Protein AF-A0A5K8AAZ0-F1 (afdb_monomer_lite)

Foldseek 3Di:
DDDPALEEEDEELADDDPVVVVVCVPDSHHYHYQYNVNVVVVCVVVVNPDDDPDDDDDDDDDVVVVD

pLDDT: mean 91.6, std 11.57, range [39.5, 98.12]

Structure (mmCIF, N/CA/C/O backbone):
data_AF-A0A5K8AAZ0-F1
#
_entry.id   AF-A0A5K8AAZ0-F1
#
loop_
_atom_site.group_PDB
_atom_site.id
_atom_site.type_symbol
_atom_site.label_atom_id
_atom_site.label_alt_id
_atom_site.label_comp_id
_atom_site.label_asym_id
_atom_site.label_entity_id
_atom_site.label_seq_id
_atom_site.pdbx_PDB_ins_code
_atom_site.Cartn_x
_atom_site.Cartn_y
_atom_site.Cartn_z
_atom_site.occupancy
_atom_site.B_iso_or_equiv
_atom_site.auth_seq_id
_atom_site.auth_comp_id
_atom_site.auth_asym_id
_atom_site.auth_atom_id
_atom_site.pdbx_PDB_model_num
ATOM 1 N N . MET A 1 1 ? -0.532 8.875 -34.965 1.00 39.50 1 MET A N 1
ATOM 2 C CA . MET A 1 1 ? 0.573 8.360 -34.128 1.00 39.50 1 MET A CA 1
ATOM 3 C C . MET A 1 1 ? 0.304 8.789 -32.697 1.00 39.50 1 MET A C 1
ATOM 5 O O . MET A 1 1 ? 0.221 9.985 -32.449 1.00 39.50 1 MET A O 1
ATOM 9 N N . GLY A 1 2 ? 0.002 7.841 -31.805 1.00 50.12 2 GLY A N 1
ATOM 10 C CA . GLY A 1 2 ? -0.377 8.143 -30.421 1.00 50.12 2 GLY A CA 1
ATOM 11 C C . GLY A 1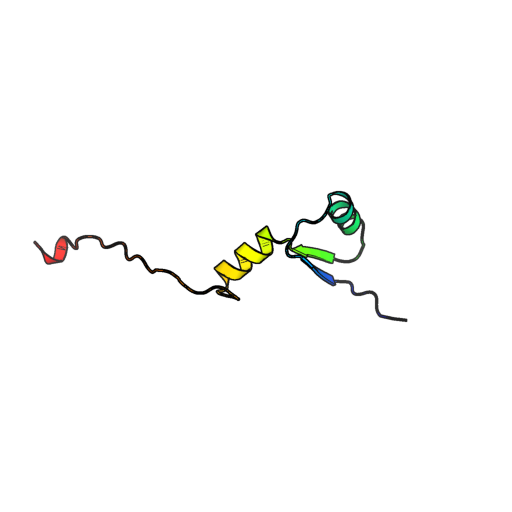 2 ? 0.786 8.783 -29.669 1.00 50.12 2 GLY A C 1
ATOM 12 O O . GLY A 1 2 ? 1.923 8.342 -29.812 1.00 50.12 2 GLY A O 1
ATOM 13 N N . LYS A 1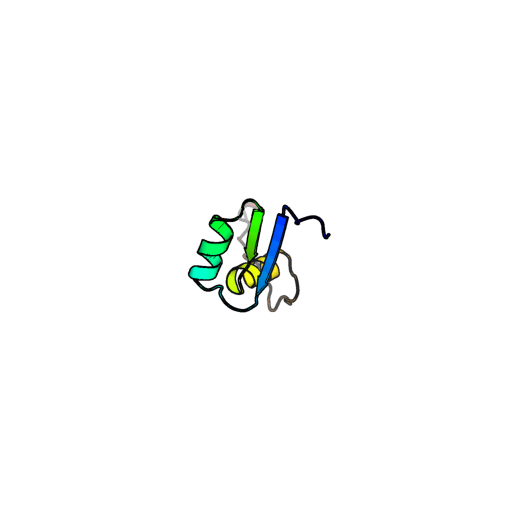 3 ? 0.519 9.844 -28.900 1.00 58.88 3 LYS A N 1
ATOM 14 C CA . LYS A 1 3 ? 1.514 10.442 -28.002 1.00 58.88 3 LYS A CA 1
ATOM 15 C C . LYS A 1 3 ? 2.011 9.343 -27.061 1.00 58.88 3 LYS A C 1
ATOM 17 O O . LYS A 1 3 ? 1.208 8.821 -26.293 1.00 58.88 3 LYS A O 1
ATOM 22 N N . ALA A 1 4 ? 3.295 8.990 -27.125 1.00 62.28 4 ALA A N 1
ATOM 23 C CA . ALA A 1 4 ? 3.894 8.090 -26.146 1.00 62.28 4 ALA A CA 1
ATOM 24 C C . ALA A 1 4 ? 3.652 8.681 -24.749 1.00 62.28 4 ALA A C 1
ATOM 26 O O . ALA A 1 4 ? 4.091 9.797 -24.449 1.00 62.28 4 ALA A O 1
ATOM 27 N N . ALA A 1 5 ? 2.863 7.986 -23.930 1.00 68.31 5 ALA A N 1
ATOM 28 C CA . ALA A 1 5 ? 2.541 8.445 -22.592 1.00 68.31 5 ALA A CA 1
ATOM 29 C C . ALA A 1 5 ? 3.821 8.394 -21.750 1.00 68.31 5 ALA A C 1
ATOM 31 O O . ALA A 1 5 ? 4.363 7.327 -21.487 1.00 68.31 5 ALA A O 1
ATOM 32 N N . LYS A 1 6 ? 4.314 9.561 -21.324 1.00 85.00 6 LYS A N 1
ATOM 33 C CA . LYS A 1 6 ? 5.526 9.666 -20.493 1.00 85.00 6 LYS A CA 1
ATOM 34 C C . LYS A 1 6 ? 5.329 9.153 -19.060 1.00 85.00 6 LYS A C 1
ATOM 36 O O . LYS A 1 6 ? 6.289 9.105 -18.296 1.00 85.00 6 LYS A O 1
ATOM 41 N N . LYS A 1 7 ? 4.089 8.840 -18.675 1.00 92.50 7 LYS A N 1
ATOM 42 C CA . LYS A 1 7 ? 3.708 8.316 -17.361 1.00 92.50 7 LYS A CA 1
ATOM 43 C C . LYS A 1 7 ? 2.617 7.263 -17.533 1.00 92.50 7 LYS A C 1
ATOM 45 O O . LYS A 1 7 ? 1.694 7.488 -18.314 1.00 92.50 7 LYS A O 1
ATOM 50 N N . GLY A 1 8 ? 2.706 6.166 -16.791 1.00 93.12 8 GLY A N 1
ATOM 51 C CA . GLY A 1 8 ? 1.710 5.095 -16.799 1.00 93.12 8 GLY A CA 1
ATOM 52 C C . GLY A 1 8 ? 1.680 4.342 -15.474 1.00 93.12 8 GLY A C 1
ATOM 53 O O . GLY A 1 8 ? 2.677 4.309 -14.754 1.00 93.12 8 GLY A O 1
ATOM 54 N N . ILE A 1 9 ? 0.527 3.759 -15.154 1.00 95.75 9 ILE A N 1
ATOM 55 C CA . ILE A 1 9 ? 0.347 2.875 -14.000 1.00 95.75 9 ILE A CA 1
ATOM 56 C C . ILE A 1 9 ? -0.222 1.563 -14.528 1.00 95.75 9 ILE A C 1
ATOM 58 O O . ILE A 1 9 ? -1.212 1.582 -15.259 1.00 95.75 9 ILE A O 1
ATOM 62 N N . PHE A 1 10 ? 0.395 0.447 -14.156 1.00 96.19 10 PHE A N 1
ATOM 63 C CA . PHE A 1 10 ? -0.149 -0.888 -14.385 1.00 96.19 10 PHE A CA 1
ATOM 64 C C . PHE A 1 10 ? -0.543 -1.508 -13.051 1.00 96.19 10 PHE A C 1
ATOM 66 O O . PHE A 1 10 ? 0.222 -1.466 -12.090 1.00 96.19 10 PHE A O 1
ATOM 73 N N . LEU A 1 11 ? -1.745 -2.078 -13.024 1.00 96.81 11 LEU A N 1
ATOM 74 C CA . LEU A 1 11 ? -2.354 -2.717 -11.864 1.00 96.81 11 LEU A CA 1
ATOM 75 C C . LEU A 1 11 ? -2.585 -4.193 -12.188 1.00 96.81 11 LEU A C 1
ATOM 77 O O . LEU A 1 11 ? -3.061 -4.513 -13.279 1.00 96.81 11 LEU A O 1
ATOM 81 N N . THR A 1 12 ? -2.290 -5.081 -11.247 1.00 96.56 12 THR A N 1
ATOM 82 C CA . THR A 1 12 ? -2.683 -6.494 -11.316 1.00 96.56 12 THR A CA 1
ATOM 83 C C . THR A 1 12 ? -3.078 -6.992 -9.929 1.00 96.56 12 THR A C 1
ATOM 85 O O . THR A 1 12 ? -2.628 -6.460 -8.920 1.00 96.56 12 THR A O 1
ATOM 88 N N . THR A 1 13 ? -3.918 -8.022 -9.868 1.00 95.75 13 THR A N 1
ATOM 89 C CA . THR A 1 13 ? -4.239 -8.742 -8.626 1.00 95.75 13 THR A CA 1
ATOM 90 C C . THR A 1 13 ? -3.220 -9.842 -8.306 1.00 95.75 13 THR A C 1
ATOM 92 O O . THR A 1 13 ? -3.305 -10.471 -7.256 1.00 95.75 13 THR A O 1
ATOM 95 N N . SER A 1 14 ? -2.277 -10.111 -9.216 1.00 97.44 14 SER A N 1
ATOM 96 C CA . SER A 1 14 ? -1.172 -11.062 -9.047 1.00 97.44 14 SER A CA 1
ATOM 97 C C . SER A 1 14 ? 0.144 -10.336 -8.742 1.00 97.44 14 SER A C 1
ATOM 99 O O . SER A 1 14 ? 0.145 -9.162 -8.392 1.00 97.44 14 SER A O 1
ATOM 101 N N . ARG A 1 15 ? 1.281 -11.017 -8.903 1.00 98.06 15 ARG A N 1
ATOM 102 C CA . ARG A 1 15 ? 2.607 -10.384 -8.932 1.00 98.06 15 ARG A CA 1
ATOM 103 C C . ARG A 1 15 ? 3.045 -10.109 -10.369 1.00 98.06 15 ARG A C 1
ATOM 105 O O . ARG A 1 15 ? 2.588 -10.794 -11.290 1.00 98.06 15 ARG A O 1
ATOM 112 N N . PHE A 1 16 ? 3.924 -9.128 -10.549 1.00 97.94 16 PHE A N 1
ATOM 113 C CA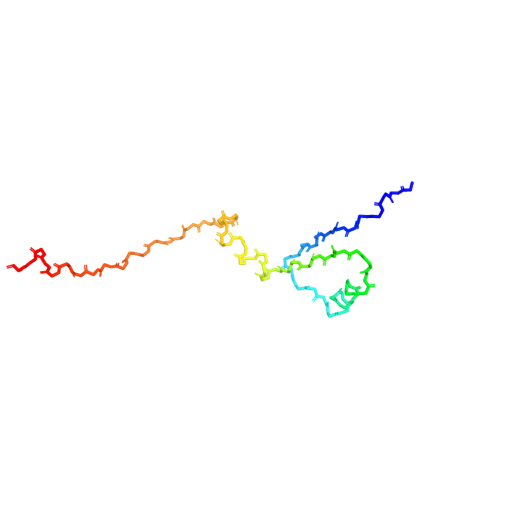 . PHE A 1 16 ? 4.698 -8.983 -11.781 1.00 97.94 16 PHE A CA 1
ATOM 114 C C . PHE A 1 16 ? 5.866 -9.975 -11.778 1.00 97.94 16 PHE A C 1
ATOM 116 O O . PHE A 1 16 ? 6.308 -10.424 -10.721 1.00 97.94 16 PHE A O 1
ATOM 123 N N . SER A 1 17 ? 6.344 -10.355 -12.964 1.00 97.94 17 SER A N 1
ATOM 124 C CA . SER A 1 17 ? 7.585 -11.123 -13.064 1.00 97.94 17 SER A CA 1
ATOM 125 C C . SER A 1 17 ? 8.790 -10.198 -12.896 1.00 97.94 17 SER A C 1
ATOM 127 O O . SER A 1 17 ? 8.693 -8.990 -13.131 1.00 97.94 17 SER A O 1
ATOM 129 N N . HIS A 1 18 ? 9.942 -10.766 -12.541 1.00 97.50 18 HIS A N 1
ATOM 130 C CA . HIS A 1 18 ? 11.176 -9.995 -12.402 1.00 97.50 18 HIS A CA 1
ATOM 131 C C . HIS A 1 18 ? 11.566 -9.301 -13.717 1.00 97.50 18 HIS A C 1
ATOM 133 O O . HIS A 1 18 ? 11.951 -8.136 -13.730 1.00 97.50 18 HIS A O 1
ATOM 139 N N . GLU A 1 19 ? 11.363 -9.979 -14.847 1.00 97.38 19 GLU A N 1
ATOM 140 C CA . GLU A 1 19 ? 11.626 -9.440 -16.180 1.00 97.38 19 GLU A CA 1
ATOM 141 C C . GLU A 1 19 ? 10.733 -8.236 -16.495 1.00 97.38 19 GLU A C 1
ATOM 143 O O . GLU A 1 19 ? 11.180 -7.295 -17.146 1.00 97.38 19 GLU A O 1
ATOM 148 N N . ALA A 1 20 ? 9.478 -8.239 -16.033 1.00 95.00 20 ALA A N 1
ATOM 149 C CA . ALA A 1 20 ? 8.569 -7.112 -16.218 1.00 95.00 20 ALA A CA 1
ATOM 150 C C . ALA A 1 20 ? 9.001 -5.894 -15.387 1.00 95.00 20 ALA A C 1
ATOM 152 O O . ALA A 1 20 ? 8.965 -4.765 -15.881 1.00 95.00 20 ALA A O 1
ATOM 153 N N . GLU A 1 21 ? 9.446 -6.117 -14.150 1.00 95.88 21 GLU A N 1
ATOM 154 C CA . GLU A 1 21 ? 9.999 -5.066 -13.292 1.00 95.88 21 GLU A CA 1
ATOM 155 C C . GLU A 1 21 ? 11.292 -4.478 -13.862 1.00 95.88 21 GLU A C 1
ATOM 157 O O . GLU A 1 21 ? 11.493 -3.265 -13.834 1.00 95.88 21 GLU A O 1
ATOM 162 N N . ASP A 1 22 ? 12.170 -5.315 -14.406 1.00 96.56 22 ASP A N 1
ATOM 163 C CA . ASP A 1 22 ? 13.413 -4.858 -15.022 1.00 96.56 22 ASP A CA 1
ATOM 164 C C . ASP A 1 22 ? 13.168 -4.140 -16.346 1.00 96.56 22 ASP A C 1
ATOM 166 O O . ASP A 1 22 ? 13.782 -3.104 -16.611 1.00 96.56 22 ASP A O 1
ATOM 170 N N . TYR A 1 23 ? 12.213 -4.622 -17.143 1.00 94.31 23 TYR A N 1
ATOM 171 C CA . TYR A 1 23 ? 11.818 -3.977 -18.390 1.00 94.31 23 TYR A CA 1
ATOM 172 C C . TYR A 1 23 ? 11.398 -2.521 -18.163 1.00 94.31 23 TYR A C 1
ATOM 174 O O . TYR A 1 23 ? 11.865 -1.630 -18.874 1.00 94.31 23 TYR A O 1
ATOM 182 N N . VAL A 1 24 ? 10.570 -2.247 -17.146 1.00 93.50 24 VAL A N 1
ATOM 183 C CA . VAL A 1 24 ? 10.095 -0.878 -16.883 1.00 93.50 24 VAL A CA 1
ATOM 184 C C . VAL A 1 24 ? 11.188 0.063 -16.377 1.00 93.50 24 VAL A C 1
ATOM 186 O O . VAL A 1 24 ? 11.089 1.264 -16.618 1.00 93.50 24 VAL A O 1
ATOM 189 N N . LYS A 1 25 ? 12.251 -0.448 -15.738 1.00 91.56 25 LYS A N 1
ATOM 190 C CA . LYS A 1 25 ? 13.404 0.367 -15.303 1.00 91.56 25 LYS A CA 1
ATOM 191 C C . LYS A 1 25 ? 14.196 0.933 -16.484 1.00 91.56 25 LYS A C 1
ATOM 193 O O . LYS A 1 25 ? 14.827 1.975 -16.340 1.00 91.56 25 LYS A O 1
ATOM 198 N N . GLY A 1 26 ? 14.173 0.253 -17.632 1.00 90.00 26 GLY A N 1
ATOM 199 C CA . GLY A 1 26 ? 14.883 0.664 -18.847 1.00 90.00 26 GLY A CA 1
ATOM 200 C C . GLY A 1 26 ? 14.121 1.650 -19.737 1.00 90.00 26 GLY A C 1
ATOM 201 O O . GLY A 1 26 ? 14.667 2.110 -20.739 1.00 90.00 26 GLY A O 1
ATOM 202 N N . LEU A 1 27 ? 12.863 1.966 -19.416 1.00 89.62 27 LEU A N 1
ATOM 203 C CA . LEU A 1 27 ? 12.046 2.873 -20.217 1.00 89.62 27 LEU A CA 1
ATOM 204 C C . LEU A 1 27 ? 12.322 4.339 -19.862 1.00 89.62 27 LEU A C 1
ATOM 206 O O . LEU A 1 27 ? 12.419 4.707 -18.697 1.00 89.62 27 LEU A O 1
ATOM 210 N N . ASP A 1 28 ? 12.323 5.208 -20.876 1.00 90.19 28 ASP A N 1
ATOM 211 C CA . ASP A 1 28 ? 12.335 6.671 -20.685 1.00 90.19 28 ASP A CA 1
ATOM 212 C C . ASP A 1 28 ? 10.996 7.196 -20.108 1.00 90.19 28 ASP A C 1
ATOM 214 O O . ASP A 1 28 ? 10.874 8.324 -19.630 1.00 90.19 28 ASP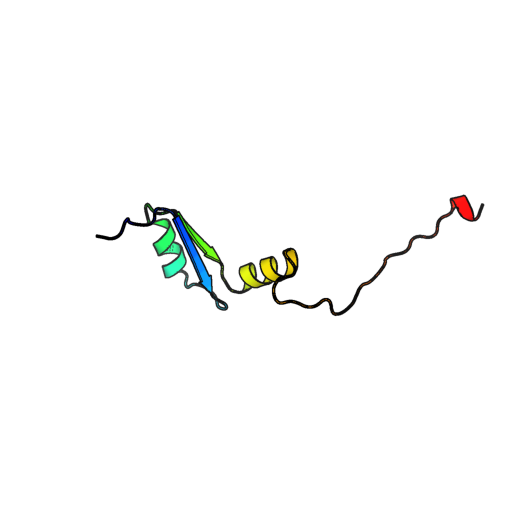 A O 1
ATOM 218 N N . ALA A 1 29 ? 9.951 6.363 -20.132 1.00 89.50 29 ALA A N 1
ATOM 219 C CA . ALA A 1 29 ? 8.663 6.656 -19.518 1.00 89.50 29 ALA A CA 1
ATOM 220 C C . ALA A 1 29 ? 8.649 6.262 -18.033 1.00 89.50 29 ALA A C 1
ATOM 222 O O . ALA A 1 29 ? 9.092 5.181 -17.656 1.00 89.50 29 ALA A O 1
ATOM 223 N N . LYS A 1 30 ? 8.033 7.096 -17.185 1.00 92.00 30 LYS A N 1
ATOM 224 C CA . LYS A 1 30 ? 7.823 6.775 -15.768 1.00 92.00 30 LYS A CA 1
ATOM 225 C C . LYS A 1 30 ? 6.644 5.816 -15.613 1.00 92.00 30 LYS A C 1
ATOM 227 O O . LYS A 1 30 ? 5.492 6.253 -15.551 1.00 92.00 30 LYS A O 1
ATOM 232 N N . ILE A 1 31 ? 6.938 4.526 -15.535 1.00 94.38 31 ILE A N 1
ATOM 233 C CA . ILE A 1 31 ? 5.941 3.481 -15.301 1.00 94.38 31 ILE A CA 1
ATOM 234 C C . ILE A 1 31 ? 5.967 3.058 -13.832 1.00 94.38 31 ILE A C 1
ATOM 236 O O . ILE A 1 31 ? 7.028 2.773 -13.284 1.00 94.38 31 ILE A O 1
ATOM 240 N N . ILE A 1 32 ? 4.797 3.036 -13.194 1.00 95.69 32 ILE A N 1
ATOM 241 C CA . ILE A 1 32 ? 4.610 2.492 -11.846 1.00 95.69 32 ILE A CA 1
ATOM 242 C C . ILE A 1 32 ? 3.870 1.163 -11.960 1.00 95.69 32 ILE A C 1
ATOM 244 O O . ILE A 1 32 ? 2.824 1.083 -12.607 1.00 95.69 32 ILE A O 1
ATOM 248 N N . LEU A 1 33 ? 4.419 0.136 -11.322 1.00 97.19 33 LEU A N 1
ATOM 249 C CA . LEU A 1 33 ? 3.795 -1.172 -11.181 1.00 97.19 33 LEU A CA 1
ATOM 250 C C . LEU A 1 33 ? 3.169 -1.261 -9.786 1.00 97.19 33 LEU A C 1
ATOM 252 O O . LEU A 1 33 ? 3.835 -0.966 -8.796 1.00 97.19 33 LEU A O 1
ATOM 256 N N . ILE A 1 34 ? 1.890 -1.621 -9.717 1.00 98.00 34 ILE A N 1
ATOM 257 C CA . ILE A 1 34 ? 1.169 -1.898 -8.471 1.00 98.00 34 ILE A CA 1
ATOM 258 C C . ILE A 1 34 ? 0.647 -3.328 -8.575 1.00 98.00 34 ILE A C 1
ATOM 260 O O . ILE A 1 34 ? -0.214 -3.628 -9.405 1.00 98.00 34 ILE A O 1
ATOM 264 N N . ASP A 1 35 ? 1.229 -4.216 -7.782 1.00 98.12 35 ASP A N 1
ATOM 265 C CA . ASP A 1 35 ? 0.850 -5.621 -7.726 1.00 98.12 35 ASP A CA 1
ATOM 266 C C . ASP A 1 35 ? -0.290 -5.859 -6.725 1.00 98.12 35 ASP A C 1
ATOM 268 O O . ASP A 1 35 ? -0.794 -4.924 -6.100 1.00 98.12 35 ASP A O 1
ATOM 272 N N . GLY A 1 36 ? -0.718 -7.113 -6.586 1.00 97.94 36 GLY A N 1
ATOM 273 C CA . GLY A 1 36 ? -1.867 -7.470 -5.758 1.00 97.94 36 GLY A CA 1
ATOM 274 C C . GLY A 1 36 ? -1.688 -7.137 -4.277 1.00 97.94 36 GLY A C 1
ATOM 275 O O . GLY A 1 36 ? -2.646 -6.703 -3.642 1.00 97.94 36 GLY A O 1
ATOM 276 N N . GLU A 1 37 ? -0.477 -7.292 -3.732 1.00 98.12 37 GLU A N 1
ATOM 277 C CA . GLU A 1 37 ? -0.192 -6.961 -2.329 1.00 98.12 37 GLU A CA 1
ATOM 278 C C . GLU A 1 37 ? -0.271 -5.454 -2.108 1.00 98.12 37 GLU A C 1
ATOM 280 O O . GLU A 1 37 ? -1.043 -4.999 -1.260 1.00 98.12 37 GLU A O 1
ATOM 285 N N . ARG A 1 38 ? 0.425 -4.661 -2.933 1.00 97.94 38 ARG A N 1
ATOM 286 C CA . ARG A 1 38 ? 0.365 -3.202 -2.810 1.00 97.94 38 ARG A CA 1
ATOM 287 C C . ARG A 1 38 ? -1.033 -2.662 -3.100 1.00 97.94 38 ARG A C 1
ATOM 289 O O . ARG A 1 38 ? -1.461 -1.699 -2.467 1.00 97.94 38 ARG A O 1
ATOM 296 N N . LEU A 1 39 ? -1.757 -3.264 -4.041 1.00 97.75 39 LEU A N 1
ATOM 297 C CA . LEU A 1 39 ? -3.144 -2.911 -4.329 1.00 97.75 39 LEU A CA 1
ATOM 298 C C . LEU A 1 39 ? -4.041 -3.157 -3.111 1.00 97.75 39 LEU A C 1
ATOM 300 O O . LEU A 1 39 ? -4.814 -2.272 -2.754 1.00 97.75 39 LEU A O 1
ATOM 304 N N . ALA A 1 40 ? -3.915 -4.310 -2.451 1.00 97.56 40 ALA A N 1
ATOM 305 C CA . ALA A 1 40 ? -4.696 -4.636 -1.261 1.00 97.56 40 ALA A CA 1
ATOM 306 C C . ALA A 1 40 ? -4.385 -3.697 -0.084 1.00 97.56 40 ALA A C 1
ATOM 308 O O . ALA A 1 40 ? -5.305 -3.238 0.590 1.00 97.56 40 ALA A O 1
ATOM 309 N N . GLU A 1 41 ? -3.114 -3.347 0.135 1.00 98.06 41 GLU A N 1
ATOM 310 C CA . GLU A 1 41 ? -2.733 -2.343 1.138 1.00 98.06 41 GLU A CA 1
ATOM 311 C C . GLU A 1 41 ? -3.419 -1.000 0.878 1.00 98.06 41 GLU A C 1
ATOM 313 O O . GLU A 1 41 ? -4.016 -0.426 1.786 1.00 98.06 41 GLU A O 1
ATOM 318 N N . LEU A 1 42 ? -3.380 -0.522 -0.370 1.00 97.38 42 LEU A N 1
ATOM 319 C CA . LEU A 1 42 ? -4.021 0.733 -0.769 1.00 97.38 42 LEU A CA 1
ATOM 320 C C . LEU A 1 42 ? -5.546 0.663 -0.613 1.00 97.38 42 LEU A C 1
ATOM 322 O O . LEU A 1 42 ? -6.169 1.635 -0.193 1.00 97.38 42 LEU A O 1
ATOM 326 N N . MET A 1 43 ? -6.155 -0.480 -0.934 1.00 97.44 43 MET A N 1
ATOM 327 C CA . MET A 1 43 ? -7.585 -0.717 -0.730 1.00 97.44 43 MET A CA 1
ATOM 328 C C . MET A 1 43 ? -7.971 -0.584 0.745 1.00 97.44 43 MET A C 1
ATOM 330 O O . MET A 1 43 ? -8.961 0.075 1.053 1.00 97.44 43 MET A O 1
ATOM 334 N N . VAL A 1 44 ? -7.176 -1.149 1.657 1.00 97.19 44 VAL A N 1
ATOM 335 C CA . VAL A 1 44 ? -7.403 -1.020 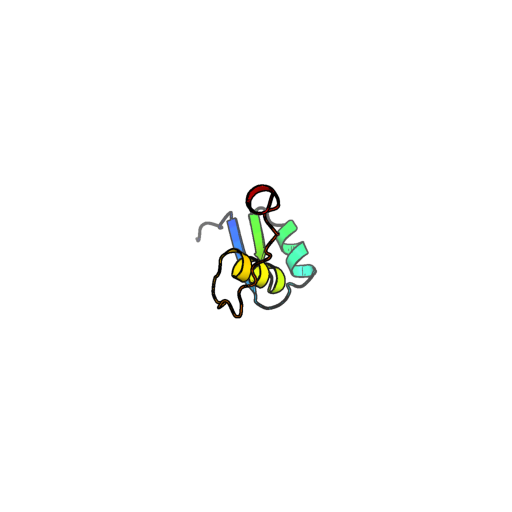3.104 1.00 97.19 44 VAL A CA 1
ATOM 336 C C . VAL A 1 44 ? -7.150 0.413 3.578 1.00 97.19 44 VAL A C 1
ATOM 338 O O . VAL A 1 44 ? -7.994 0.978 4.266 1.00 97.19 44 VAL A O 1
ATOM 341 N N . GLU A 1 45 ? -6.034 1.026 3.177 1.00 97.56 45 GLU A N 1
ATOM 342 C CA . GLU A 1 45 ? -5.650 2.391 3.569 1.00 97.56 45 GLU A CA 1
ATOM 343 C C . GLU A 1 45 ? -6.722 3.423 3.189 1.00 97.56 45 GLU A C 1
ATOM 345 O O . GLU A 1 45 ? -7.065 4.296 3.987 1.00 97.56 45 GLU A O 1
ATOM 350 N N . TYR A 1 46 ? -7.290 3.296 1.987 1.00 97.56 46 TYR A N 1
ATOM 351 C CA . TYR A 1 46 ? -8.283 4.232 1.458 1.00 97.56 46 TYR A CA 1
ATOM 352 C C . TYR A 1 46 ? -9.731 3.740 1.561 1.00 97.56 46 TYR A C 1
ATOM 354 O O . TYR A 1 46 ? -10.625 4.413 1.051 1.00 97.56 46 TYR A O 1
ATOM 362 N N . ASN A 1 47 ? -9.985 2.615 2.238 1.00 96.88 47 ASN A N 1
ATOM 363 C CA . ASN A 1 47 ? -11.316 2.007 2.384 1.00 96.88 47 ASN A CA 1
ATOM 364 C C . ASN A 1 47 ? -12.034 1.773 1.036 1.00 96.88 47 ASN A C 1
ATOM 366 O O . ASN A 1 47 ? -13.219 2.063 0.879 1.00 96.88 47 ASN A O 1
ATOM 370 N N . VAL A 1 48 ? -11.310 1.264 0.037 1.00 96.56 48 VAL A N 1
ATOM 371 C CA . VAL A 1 48 ? -11.840 0.956 -1.299 1.00 96.56 48 VAL A CA 1
ATOM 372 C C . VAL A 1 48 ? -12.046 -0.547 -1.438 1.00 96.56 48 VAL A C 1
ATOM 374 O O . VAL A 1 48 ? -11.091 -1.313 -1.371 1.00 96.56 48 VAL A O 1
ATOM 377 N N . GLY A 1 49 ? -13.282 -0.979 -1.700 1.00 94.62 49 GLY A N 1
ATOM 378 C CA . GLY A 1 49 ? -13.590 -2.392 -1.967 1.00 94.62 49 GLY A CA 1
ATOM 379 C C . GLY A 1 49 ? -13.411 -3.318 -0.760 1.00 94.62 49 GLY A C 1
ATOM 380 O O . GLY A 1 49 ? -13.252 -4.523 -0.937 1.00 94.62 49 GLY A O 1
ATOM 381 N N . VAL A 1 50 ? -13.419 -2.755 0.448 1.00 96.56 50 VAL A N 1
ATOM 382 C CA . VAL A 1 50 ? -13.359 -3.470 1.724 1.00 96.56 50 VAL A CA 1
ATOM 383 C C . VAL A 1 50 ? -14.470 -2.957 2.633 1.00 96.56 50 VAL A C 1
ATOM 385 O O . VAL A 1 50 ? -14.812 -1.777 2.579 1.00 96.56 50 VAL A O 1
ATOM 388 N N . ASP A 1 51 ? -14.994 -3.833 3.486 1.00 97.06 51 ASP A N 1
ATOM 389 C CA . ASP A 1 51 ? -15.973 -3.481 4.512 1.00 97.06 51 ASP A CA 1
ATOM 390 C C . ASP A 1 51 ? -15.360 -3.675 5.907 1.00 97.06 51 ASP A C 1
ATOM 392 O O . ASP A 1 51 ? -14.667 -4.674 6.144 1.00 97.06 51 ASP A O 1
ATOM 396 N N . PRO A 1 52 ? -15.596 -2.755 6.860 1.00 94.69 52 PRO A N 1
ATOM 397 C CA . PRO A 1 52 ? -15.155 -2.944 8.233 1.00 94.69 52 PRO A CA 1
ATOM 398 C C . PRO A 1 52 ? -15.903 -4.123 8.862 1.00 94.69 52 PRO A C 1
ATOM 400 O O . PRO A 1 52 ? -17.130 -4.147 8.913 1.00 94.69 52 PRO A O 1
ATOM 403 N N . VAL A 1 53 ? -15.152 -5.095 9.381 1.00 96.75 53 VAL A N 1
ATOM 404 C CA . VAL A 1 53 ? -15.732 -6.286 10.029 1.00 96.75 53 VAL A CA 1
ATOM 405 C C . VAL A 1 53 ? -15.944 -6.068 11.530 1.00 96.75 53 VAL A C 1
ATOM 407 O O . VAL A 1 53 ? -16.912 -6.566 12.099 1.00 96.75 53 VAL A O 1
ATOM 410 N N . ALA A 1 54 ? -15.048 -5.325 12.186 1.00 94.69 54 ALA A N 1
ATOM 411 C CA . ALA A 1 54 ? -15.131 -5.020 13.611 1.00 94.69 54 ALA A CA 1
ATOM 412 C C . ALA A 1 54 ? -14.357 -3.738 13.949 1.00 94.69 54 ALA A C 1
ATOM 414 O O . ALA A 1 54 ? -13.369 -3.403 13.296 1.00 94.69 54 ALA A O 1
ATOM 415 N N . THR A 1 55 ? -14.775 -3.057 15.014 1.00 94.56 55 THR A N 1
ATOM 416 C CA . THR A 1 55 ? -14.073 -1.905 15.589 1.00 94.56 55 THR A CA 1
ATOM 417 C C . THR A 1 55 ? -13.744 -2.217 17.041 1.00 94.56 55 THR A C 1
ATOM 419 O O . THR A 1 55 ? -14.619 -2.628 17.800 1.00 94.56 55 THR A O 1
ATOM 422 N N . TYR A 1 56 ? -12.485 -2.020 17.427 1.00 93.81 56 TYR A N 1
ATOM 423 C CA . TYR A 1 56 ? -12.025 -2.231 18.796 1.00 93.81 56 TYR A CA 1
ATOM 424 C C . TYR A 1 56 ? -11.570 -0.907 19.395 1.00 93.81 56 TYR A C 1
ATOM 426 O O . TYR A 1 56 ? -10.696 -0.235 18.852 1.00 93.81 56 TYR A O 1
ATOM 434 N N . GLU A 1 57 ? -12.152 -0.551 20.534 1.00 94.81 57 GLU A N 1
ATOM 435 C CA . GLU A 1 57 ? -11.736 0.607 21.317 1.00 94.81 57 GLU A CA 1
ATOM 436 C C . GLU A 1 57 ? -10.806 0.163 22.443 1.00 94.81 57 GLU A C 1
ATOM 438 O O . GLU A 1 57 ? -11.155 -0.693 23.258 1.00 94.81 57 GLU A O 1
ATOM 443 N N . ILE A 1 58 ? -9.634 0.786 22.524 1.00 94.88 58 ILE A N 1
ATOM 444 C CA . ILE A 1 58 ? -8.732 0.620 23.662 1.00 94.88 58 ILE A CA 1
ATOM 445 C C . ILE A 1 58 ? -9.041 1.740 24.653 1.00 94.88 58 ILE A C 1
ATOM 447 O O . ILE A 1 58 ? -8.823 2.915 24.362 1.00 94.88 58 ILE A O 1
ATOM 451 N N . LYS A 1 59 ? -9.561 1.376 25.828 1.00 93.31 59 LYS A N 1
ATOM 452 C CA . LYS A 1 59 ? -9.920 2.321 26.893 1.00 93.31 59 LYS A CA 1
ATOM 453 C C . LYS A 1 59 ? -8.861 2.310 27.985 1.00 93.31 59 LYS A C 1
ATOM 455 O O . LYS A 1 59 ? -8.391 1.252 28.394 1.00 93.31 59 LYS A O 1
ATOM 460 N N . LYS A 1 60 ? -8.515 3.496 28.477 1.00 95.44 60 LYS A N 1
ATOM 461 C CA . LYS A 1 60 ? -7.661 3.686 29.650 1.00 95.44 60 LYS A CA 1
ATOM 462 C C . LYS A 1 60 ? -8.510 4.263 30.780 1.00 95.44 60 LYS A C 1
ATOM 464 O O . LYS A 1 60 ? -9.378 5.089 30.521 1.00 95.44 60 LYS A O 1
ATOM 469 N N . ILE A 1 61 ? -8.262 3.816 32.011 1.00 93.81 61 ILE A N 1
ATOM 470 C CA . ILE A 1 61 ? -8.908 4.386 33.199 1.00 93.81 61 ILE A CA 1
ATOM 471 C C . ILE A 1 61 ? -8.416 5.825 33.381 1.00 93.81 61 ILE A C 1
ATOM 473 O O . ILE A 1 61 ? -7.209 6.074 33.359 1.00 93.81 61 ILE A O 1
ATOM 477 N N . ASP A 1 62 ? -9.357 6.747 33.563 1.00 94.56 62 ASP A N 1
ATOM 478 C CA . ASP A 1 62 ? -9.088 8.138 33.915 1.00 94.56 62 ASP A CA 1
ATOM 479 C C . ASP A 1 62 ? -8.895 8.257 35.429 1.00 94.56 62 ASP A C 1
ATOM 481 O O . ASP A 1 62 ? -9.861 8.267 36.185 1.00 94.56 62 ASP A O 1
ATOM 485 N N . SER A 1 63 ? -7.646 8.289 35.885 1.00 93.25 63 SER A N 1
ATOM 486 C CA . SER A 1 63 ? -7.345 8.361 37.316 1.00 93.25 63 SER A CA 1
ATOM 487 C C . SER A 1 63 ? -7.769 9.681 37.967 1.00 93.25 63 SER A C 1
ATOM 489 O O . SER A 1 63 ? -8.104 9.654 39.146 1.00 93.25 63 SER A O 1
ATOM 491 N N . ASP A 1 64 ? -7.799 10.795 37.229 1.00 89.56 64 ASP A N 1
ATOM 492 C CA . ASP A 1 64 ? -8.103 12.126 37.781 1.00 89.56 64 ASP A CA 1
ATOM 493 C C . ASP A 1 64 ? -9.599 12.288 38.076 1.00 89.56 64 ASP A C 1
ATOM 495 O O . ASP A 1 64 ? -9.984 13.015 38.985 1.00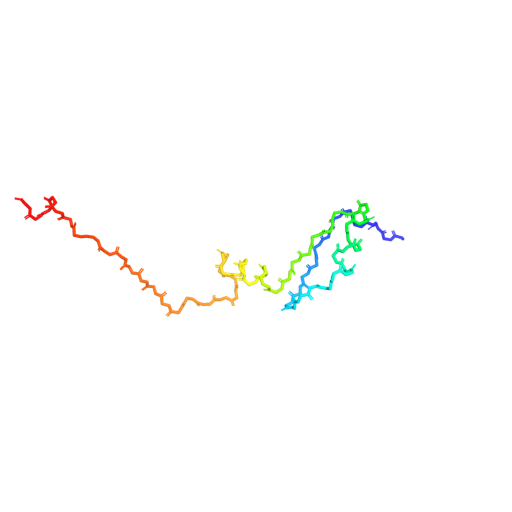 89.56 64 ASP A O 1
ATOM 499 N N . TYR A 1 65 ? -10.455 11.582 37.334 1.00 87.75 65 TYR A N 1
ATOM 500 C CA . TYR A 1 65 ? -11.891 11.529 37.613 1.00 87.75 65 TYR A CA 1
ATOM 501 C C . TYR A 1 65 ? -12.235 10.716 38.879 1.00 87.75 65 TYR A C 1
ATOM 503 O O . TYR A 1 65 ? -13.274 10.953 39.494 1.00 87.75 65 TYR A O 1
ATOM 511 N N . PHE A 1 66 ? -11.401 9.740 39.261 1.00 87.19 66 PHE A N 1
ATOM 512 C CA . PHE A 1 66 ? -11.682 8.793 40.355 1.00 87.19 66 PHE A CA 1
ATOM 513 C C . PHE A 1 66 ? -10.903 9.064 41.665 1.00 87.19 66 PHE A C 1
ATOM 515 O O . PHE A 1 66 ? -10.964 8.228 42.571 1.00 87.19 66 PHE A O 1
ATOM 522 N N . LEU A 1 67 ? -10.194 10.193 41.783 1.00 63.56 67 LEU A N 1
ATOM 523 C CA . LEU A 1 67 ? -9.456 10.659 42.975 1.00 63.56 67 LEU A CA 1
ATOM 524 C C . LEU A 1 67 ? -10.088 11.932 43.552 1.00 63.56 67 LEU A C 1
ATOM 526 O O . LEU A 1 67 ? -10.136 12.030 44.800 1.00 63.56 67 LEU A O 1
#

Organism: NCBI:txid2752305

Radius of gyration: 21.73 Å; chains: 1; bounding box: 31×23×77 Å

Sequence (67 aa):
MGKAAKKGIFLTTSRFSHEAEDYVKGLDAKIILIDGERLAELMVEYNVGVDPVATYEIKKIDSDYFL

Secondary structure (DSSP, 8-state):
-----SEEEEE-SSPPPHHHHHHHHT-SSEEEEE-HHHHHHHHHHTT-S-------------TTT--

InterPro domains:
  IPR007560 Restriction endonuclease type IV, Mrr [PF04471] (3-43)
  IPR011856 tRNA endonuclease-like domain superfamily [G3DSA:3.40.1350.10] (1-64)
  IPR052906 Type IV Methyl-Directed Restriction Enzyme [PTHR30015] (3-66)